Protein AF-J9FHF3-F1 (afdb_monomer_lite)

Secondary structure (DSSP, 8-state):
-HHHHHHHHHHHHHHTS-------SEEEETTEEEE--SS-TT-----PPP-S---PPPPPPHHHHHHHHHHHHHHHHHHT-----------PPPP-PPPTTTT--

Organism: Wuchereria bancrofti (NCBI:txid6293)

Structure (mmCIF, N/CA/C/O backbone):
data_AF-J9FHF3-F1
#
_entry.id   AF-J9FHF3-F1
#
loop_
_atom_site.group_PDB
_atom_site.id
_atom_site.type_symbol
_atom_site.label_atom_id
_atom_site.label_alt_id
_atom_site.label_comp_id
_atom_site.label_asym_id
_atom_site.label_entity_id
_atom_site.label_seq_id
_atom_site.pdbx_PDB_ins_code
_atom_site.Cartn_x
_atom_site.Cartn_y
_atom_site.Cartn_z
_atom_site.occupancy
_atom_site.B_iso_or_equiv
_atom_site.auth_seq_id
_atom_site.auth_comp_id
_atom_site.auth_asym_id
_atom_site.auth_atom_id
_atom_site.pdbx_PDB_model_num
ATOM 1 N N . MET A 1 1 ? -10.011 46.279 -32.238 1.00 61.12 1 MET A N 1
ATOM 2 C CA . MET A 1 1 ? -10.085 46.562 -30.783 1.00 61.12 1 MET A CA 1
ATOM 3 C C . MET A 1 1 ? -11.188 45.794 -30.041 1.00 61.12 1 MET A C 1
ATOM 5 O O . MET A 1 1 ? -10.880 45.240 -28.997 1.00 61.12 1 MET A O 1
ATOM 9 N N . LYS A 1 2 ? -12.427 45.660 -30.559 1.00 65.12 2 LYS A N 1
ATOM 10 C CA . LYS A 1 2 ? -13.526 44.944 -29.857 1.00 65.12 2 LYS A CA 1
ATOM 11 C C . LYS A 1 2 ? -13.188 43.510 -29.389 1.00 65.12 2 LYS A C 1
ATOM 13 O O . LYS A 1 2 ? -13.467 43.185 -28.245 1.00 65.12 2 LYS A O 1
ATOM 18 N N . LYS A 1 3 ? -12.517 42.689 -30.215 1.00 68.44 3 LYS A N 1
ATOM 19 C CA . LYS A 1 3 ? -12.131 41.302 -29.853 1.00 68.44 3 LYS A CA 1
ATOM 20 C C . LYS A 1 3 ? -11.214 41.208 -28.621 1.00 68.44 3 LYS A C 1
ATOM 22 O O . LYS A 1 3 ? -11.363 40.296 -27.819 1.00 68.44 3 LYS A O 1
ATOM 27 N N . MET A 1 4 ? -10.289 42.153 -28.456 1.00 71.12 4 MET A N 1
ATOM 28 C CA . MET A 1 4 ? -9.319 42.146 -27.354 1.00 71.12 4 MET A CA 1
ATOM 29 C C . MET A 1 4 ? -9.985 42.503 -26.019 1.00 71.12 4 MET A C 1
ATOM 31 O O . MET A 1 4 ? -9.705 41.886 -24.999 1.00 71.12 4 MET A O 1
ATOM 35 N N . MET A 1 5 ? -10.948 43.426 -26.047 1.00 67.00 5 MET A N 1
ATOM 36 C CA . MET A 1 5 ? -11.734 43.804 -24.871 1.00 67.00 5 MET A CA 1
ATOM 37 C C . MET A 1 5 ? -12.648 42.661 -24.401 1.00 67.00 5 MET A C 1
ATOM 39 O O . MET A 1 5 ? -12.794 42.450 -23.200 1.00 67.00 5 MET A O 1
ATOM 43 N N . THR A 1 6 ? -13.194 41.864 -25.330 1.00 78.38 6 THR A N 1
ATOM 44 C CA . THR A 1 6 ? -13.942 40.640 -24.997 1.00 78.38 6 THR A CA 1
ATOM 45 C C . THR A 1 6 ? -13.059 39.593 -24.318 1.00 78.38 6 THR A C 1
ATOM 47 O O . THR A 1 6 ? -13.494 39.001 -23.337 1.00 78.38 6 THR A O 1
ATOM 50 N N . LEU A 1 7 ? -11.818 39.395 -24.782 1.00 75.69 7 LEU A N 1
ATOM 51 C CA . LEU A 1 7 ? -10.886 38.435 -24.176 1.00 75.69 7 LEU A CA 1
ATOM 52 C C . LEU A 1 7 ? -10.484 38.845 -22.750 1.00 75.69 7 LEU A C 1
ATOM 54 O O . LEU A 1 7 ? -10.501 38.014 -21.848 1.00 75.69 7 LEU A O 1
ATOM 58 N N . VAL A 1 8 ? -10.193 40.133 -22.529 1.00 75.94 8 VAL A N 1
ATOM 59 C CA . VAL A 1 8 ? -9.889 40.669 -21.190 1.00 75.94 8 VAL A CA 1
ATOM 60 C C . VAL A 1 8 ? -11.088 40.514 -20.256 1.00 75.94 8 VAL A C 1
ATOM 62 O O . VAL A 1 8 ? -10.918 40.095 -19.119 1.00 75.94 8 VAL A O 1
ATOM 65 N N . MET A 1 9 ? -12.307 40.787 -20.732 1.00 74.12 9 MET A N 1
ATOM 66 C CA . MET A 1 9 ? -13.529 40.571 -19.948 1.00 74.12 9 MET A CA 1
ATOM 67 C C . MET A 1 9 ? -13.759 39.090 -19.625 1.00 74.12 9 MET A C 1
ATOM 69 O O . MET A 1 9 ? -14.194 38.792 -18.517 1.00 74.12 9 MET A O 1
ATOM 73 N N . LEU A 1 10 ? -13.453 38.169 -20.548 1.00 67.69 10 LEU A N 1
ATOM 74 C CA . LEU A 1 10 ? -13.550 36.727 -20.300 1.00 67.69 10 LEU A CA 1
ATOM 75 C C . LEU A 1 10 ? -12.553 36.297 -19.211 1.00 67.69 10 LEU A C 1
ATOM 77 O O . LEU A 1 10 ? -12.961 35.700 -18.220 1.00 67.69 10 LEU A O 1
ATOM 81 N N . LEU A 1 11 ? -11.288 36.716 -19.331 1.00 63.66 11 LEU A N 1
ATOM 82 C CA . LEU A 1 11 ? -10.236 36.471 -18.334 1.00 63.66 11 LEU A CA 1
ATOM 83 C C . LEU A 1 11 ? -10.571 37.077 -16.964 1.00 63.66 11 LEU A C 1
ATOM 85 O O . LEU A 1 11 ? -10.331 36.450 -15.935 1.00 63.66 11 LEU A O 1
ATOM 89 N N . LEU A 1 12 ? -11.159 38.277 -16.928 1.00 59.47 12 LEU A N 1
ATOM 90 C CA . LEU A 1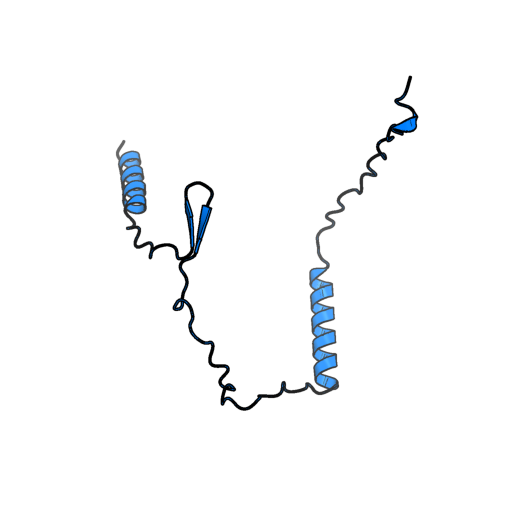 12 ? -11.553 38.924 -15.673 1.00 59.47 12 LEU A CA 1
ATOM 91 C C . LEU A 1 12 ? -12.796 38.279 -15.041 1.00 59.47 12 LEU A C 1
ATOM 93 O O . LEU A 1 12 ? -12.974 38.321 -13.824 1.00 59.47 12 LEU A O 1
ATOM 97 N N . LYS A 1 13 ? -13.678 37.694 -15.859 1.00 58.03 13 LYS A N 1
ATOM 98 C CA . LYS A 1 13 ? -14.835 36.936 -15.373 1.00 58.03 13 LYS A CA 1
ATOM 99 C C . LYS A 1 13 ? -14.401 35.580 -14.817 1.00 58.03 13 LYS A C 1
ATOM 101 O O . LYS A 1 13 ? -14.946 35.163 -13.799 1.00 58.03 13 LYS A O 1
ATOM 106 N N . GLU A 1 14 ? -13.383 34.958 -15.410 1.00 52.59 14 GLU A N 1
ATOM 107 C CA . GLU A 1 14 ? -12.748 33.752 -14.866 1.00 52.59 14 GLU A CA 1
ATOM 108 C C . GLU A 1 14 ? -11.929 34.039 -13.599 1.00 52.59 14 GLU A C 1
ATOM 110 O O . GLU A 1 14 ? -11.987 33.257 -12.653 1.00 52.59 14 GLU A O 1
ATOM 115 N N . SER A 1 15 ? -11.262 35.196 -13.491 1.00 54.00 15 SER A N 1
ATOM 116 C CA . SER A 1 15 ? -10.555 35.574 -12.253 1.00 54.00 15 SER A CA 1
ATOM 117 C C . SER A 1 15 ? -11.493 35.968 -11.106 1.00 54.00 15 SER A C 1
ATOM 119 O O . SER A 1 15 ? -11.116 35.879 -9.937 1.00 54.00 15 SER A O 1
ATOM 121 N N . LYS A 1 16 ? -12.736 36.356 -11.422 1.00 43.47 16 LYS A N 1
ATOM 122 C CA . LYS A 1 16 ? -13.830 36.548 -10.457 1.00 43.47 16 LYS A CA 1
ATOM 123 C C . LYS A 1 16 ? -14.647 35.282 -10.196 1.00 43.47 16 LYS A C 1
ATOM 125 O O . LYS A 1 16 ? -15.699 35.386 -9.558 1.00 43.47 16 LYS A O 1
ATOM 130 N N . ILE A 1 17 ? -14.177 34.098 -10.607 1.00 45.38 17 ILE A N 1
ATOM 131 C CA . ILE A 1 17 ? -14.641 32.854 -9.988 1.00 45.38 17 ILE A CA 1
ATOM 132 C C . ILE A 1 17 ? -14.177 32.913 -8.540 1.00 45.38 17 ILE A C 1
ATOM 134 O O . ILE A 1 17 ? -13.025 32.666 -8.192 1.00 45.38 17 ILE A O 1
ATOM 138 N N . GLN A 1 18 ? -15.126 33.371 -7.733 1.00 43.50 18 GLN A N 1
ATOM 139 C CA . GLN A 1 18 ? -15.113 33.446 -6.295 1.00 43.50 18 GLN A CA 1
ATOM 140 C C . GLN A 1 18 ? -14.335 32.259 -5.752 1.00 43.50 18 GLN A C 1
ATOM 142 O O . GLN A 1 18 ? -14.747 31.105 -5.871 1.00 43.50 18 GLN A O 1
ATOM 147 N N . SER A 1 19 ? -13.190 32.587 -5.162 1.00 46.12 19 SER A N 1
ATOM 148 C CA . SER A 1 19 ? -12.461 31.750 -4.232 1.00 46.12 19 SER A CA 1
ATOM 149 C C . SER A 1 19 ? -13.376 31.453 -3.039 1.00 46.12 19 SER A C 1
ATOM 151 O O . SER A 1 19 ? -13.144 31.913 -1.926 1.00 46.12 19 SER A O 1
ATOM 153 N N . ASN A 1 20 ? -14.387 30.613 -3.252 1.00 43.00 20 ASN A N 1
ATOM 154 C CA . ASN A 1 20 ? -15.032 29.809 -2.224 1.00 43.00 20 ASN A CA 1
ATOM 155 C C . ASN A 1 20 ? -14.082 28.659 -1.851 1.00 43.00 20 ASN A C 1
ATOM 157 O O . ASN A 1 20 ? -14.489 27.507 -1.716 1.00 43.00 20 ASN A O 1
ATOM 161 N N . GLN A 1 21 ? -12.784 28.969 -1.734 1.00 47.75 21 GLN A N 1
ATOM 162 C CA . GLN A 1 21 ? -11.798 28.077 -1.168 1.00 47.75 21 GLN A CA 1
ATOM 163 C C . GLN A 1 21 ? -12.167 27.958 0.302 1.00 47.75 21 GLN A C 1
ATOM 165 O O . GLN A 1 21 ? -11.804 28.795 1.126 1.00 47.75 21 GLN A O 1
ATOM 170 N N . THR A 1 22 ? -12.922 26.909 0.624 1.00 55.81 22 THR A N 1
ATOM 171 C CA . THR A 1 22 ? -12.925 26.330 1.964 1.00 55.81 22 THR A CA 1
ATOM 172 C C . THR A 1 22 ? -11.487 26.381 2.481 1.00 55.81 22 THR A C 1
ATOM 174 O O . THR A 1 22 ? -10.599 25.943 1.736 1.00 55.81 22 THR A O 1
ATOM 177 N N . PRO A 1 23 ? -11.225 26.959 3.670 1.00 56.84 23 PRO A N 1
ATOM 178 C CA . PRO A 1 23 ? -9.865 27.199 4.133 1.00 56.84 23 PRO A CA 1
ATOM 179 C C . PRO A 1 23 ? -9.081 25.899 3.996 1.00 56.84 23 PRO A C 1
ATOM 181 O O . PRO A 1 23 ? -9.477 24.883 4.572 1.00 56.84 23 PRO A O 1
ATOM 184 N N . LYS A 1 24 ? -8.039 25.918 3.152 1.00 58.62 24 LYS A N 1
ATOM 185 C CA . LYS A 1 24 ? -7.179 24.759 2.896 1.00 58.62 24 LYS A CA 1
ATOM 186 C C . LYS A 1 24 ? -6.819 24.156 4.249 1.00 58.62 24 LYS A C 1
ATOM 188 O O . LYS A 1 24 ? -6.191 24.825 5.064 1.00 58.62 24 LYS A O 1
ATOM 193 N N . SER A 1 25 ? -7.250 22.912 4.483 1.00 66.81 25 SER A N 1
ATOM 194 C CA . SER A 1 25 ? -7.044 22.209 5.758 1.00 66.81 25 SER A CA 1
ATOM 195 C C . SER A 1 25 ? -5.578 22.236 6.174 1.00 66.81 25 SER A C 1
ATOM 197 O O . SER A 1 25 ? -5.278 22.292 7.360 1.00 66.81 25 SER A O 1
ATOM 199 N N . ASN A 1 26 ? -4.678 22.229 5.189 1.00 72.19 26 ASN A N 1
ATOM 200 C CA . ASN A 1 26 ? -3.246 22.281 5.391 1.00 72.19 26 ASN A CA 1
ATOM 201 C C . ASN A 1 26 ? -2.643 23.322 4.439 1.00 72.19 26 ASN A C 1
ATOM 203 O O . ASN A 1 26 ? -2.956 23.320 3.244 1.00 72.19 26 ASN A O 1
ATOM 207 N N . TYR A 1 27 ? -1.797 24.214 4.950 1.00 81.62 27 TYR A N 1
ATOM 208 C CA . TYR A 1 27 ? -1.130 25.246 4.151 1.00 81.62 27 TYR A CA 1
ATOM 209 C C . TYR A 1 27 ? 0.268 25.561 4.700 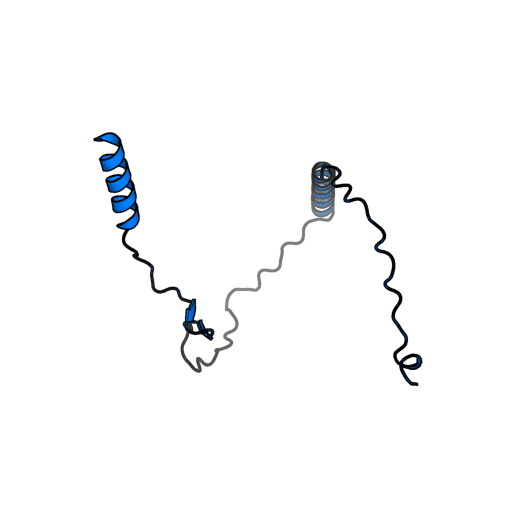1.00 81.62 27 TYR A C 1
ATOM 211 O O . TYR A 1 27 ? 0.578 25.270 5.853 1.00 81.62 27 TYR A O 1
ATOM 219 N N . VAL A 1 28 ? 1.126 26.142 3.858 1.00 79.19 28 VAL A N 1
ATOM 220 C CA . VAL A 1 28 ? 2.496 26.537 4.217 1.00 79.19 28 VAL A CA 1
ATOM 221 C C . VAL A 1 28 ? 2.543 28.055 4.362 1.00 79.19 28 VAL A C 1
ATOM 223 O O . VAL A 1 28 ? 2.170 28.769 3.433 1.00 79.19 28 VAL A O 1
ATOM 226 N N . GLN A 1 29 ? 2.998 28.550 5.512 1.00 81.44 29 GLN A N 1
ATOM 227 C CA . GLN A 1 29 ? 3.166 29.980 5.780 1.00 81.44 29 GLN A CA 1
ATOM 228 C C . GLN A 1 29 ? 4.534 30.218 6.418 1.00 81.44 29 GLN A C 1
ATOM 230 O O . GLN A 1 29 ? 4.897 29.547 7.379 1.00 81.44 29 GLN A O 1
ATOM 235 N N . ASN A 1 30 ? 5.306 31.170 5.884 1.00 85.44 30 ASN A N 1
ATOM 236 C CA . ASN A 1 30 ? 6.632 31.541 6.402 1.00 85.44 30 ASN A CA 1
ATOM 237 C C . ASN A 1 30 ? 7.565 30.330 6.631 1.00 85.44 30 ASN A C 1
ATOM 239 O O . ASN A 1 30 ? 8.227 30.231 7.662 1.00 85.44 30 ASN A O 1
ATOM 243 N N . GLY A 1 31 ? 7.565 29.369 5.699 1.00 83.31 31 GLY A N 1
ATOM 244 C CA . GLY A 1 31 ? 8.382 28.151 5.783 1.00 83.31 31 GLY A CA 1
ATOM 245 C C . GLY A 1 31 ? 7.906 27.107 6.803 1.00 83.31 31 GLY A C 1
ATOM 246 O O . GLY A 1 31 ? 8.574 26.093 6.980 1.00 83.31 31 GLY A O 1
ATOM 247 N N . LYS A 1 32 ? 6.761 27.317 7.465 1.00 81.94 32 LYS A N 1
ATOM 248 C CA . LYS A 1 32 ? 6.168 26.369 8.417 1.00 81.94 32 LYS A CA 1
ATOM 249 C C . LYS A 1 32 ? 4.915 25.733 7.825 1.00 81.94 32 LYS A C 1
ATOM 251 O O . LYS A 1 32 ? 4.078 26.413 7.230 1.00 81.94 32 LYS A O 1
ATOM 256 N N . VAL A 1 33 ? 4.796 24.415 7.977 1.00 81.94 33 VAL A N 1
ATOM 257 C CA . VAL A 1 33 ? 3.620 23.655 7.538 1.00 81.94 33 VAL A CA 1
ATOM 258 C C . VAL A 1 33 ? 2.583 23.672 8.653 1.00 81.94 33 VAL A C 1
ATOM 260 O O . VAL A 1 33 ? 2.864 23.264 9.779 1.00 81.94 33 VAL A O 1
ATOM 263 N N . HIS A 1 34 ? 1.383 24.145 8.337 1.00 80.25 34 HIS A N 1
ATOM 264 C CA . HIS A 1 34 ? 0.251 24.175 9.249 1.00 80.25 34 HIS A CA 1
ATOM 265 C C . HIS A 1 34 ? -0.752 23.100 8.845 1.00 80.25 34 HIS A C 1
ATOM 267 O O . HIS A 1 34 ? -1.180 23.052 7.692 1.00 80.25 34 HIS A O 1
ATOM 273 N N . PHE A 1 35 ? -1.144 22.268 9.807 1.00 79.50 35 PHE A N 1
ATOM 274 C CA . PHE A 1 35 ? -2.204 21.278 9.652 1.00 79.50 35 PHE A CA 1
ATOM 275 C C . PHE A 1 35 ? -3.355 21.637 10.584 1.00 79.50 35 PHE A C 1
ATOM 277 O O . PHE A 1 35 ? -3.154 21.792 11.793 1.00 79.50 35 PHE A O 1
ATOM 284 N N . LYS A 1 36 ? -4.570 21.753 10.049 1.00 76.06 36 LYS A N 1
ATOM 285 C CA . LYS A 1 36 ? -5.771 21.841 10.877 1.00 76.06 36 LYS A CA 1
ATOM 286 C C . LYS A 1 36 ? -6.092 20.438 11.385 1.00 76.06 36 LYS A C 1
ATOM 288 O O . LYS A 1 36 ? -6.428 19.549 10.608 1.00 76.06 36 LYS A O 1
ATOM 293 N N . ARG A 1 37 ? -5.960 20.232 12.696 1.00 73.19 37 ARG A N 1
ATOM 294 C CA . ARG A 1 37 ? -6.334 18.972 13.347 1.00 73.19 37 ARG A CA 1
ATOM 295 C C . ARG A 1 37 ? -7.837 18.734 13.153 1.00 73.19 37 ARG A C 1
ATOM 297 O O . ARG A 1 37 ? -8.626 19.642 13.395 1.00 73.19 37 ARG A O 1
ATOM 304 N N . LEU A 1 38 ? -8.216 17.534 12.706 1.00 73.44 38 LEU A N 1
ATOM 305 C CA . LEU A 1 38 ? -9.623 17.167 12.490 1.00 73.44 38 LEU A CA 1
ATOM 306 C C . LEU A 1 38 ? -10.367 16.798 13.791 1.00 73.44 38 LEU A C 1
ATOM 308 O O . LEU A 1 38 ? -11.588 16.877 13.804 1.00 73.44 38 LEU A O 1
ATOM 312 N N . GLY A 1 39 ? -9.655 16.435 14.866 1.00 70.19 39 GLY A N 1
ATOM 313 C CA . GLY A 1 39 ? -10.223 16.060 16.175 1.00 70.19 39 GLY A CA 1
ATOM 314 C C . GLY A 1 39 ? -9.719 16.920 17.341 1.00 70.19 39 GLY A C 1
ATOM 315 O O . GLY A 1 39 ? -8.845 17.777 17.163 1.00 70.19 39 GLY A O 1
ATOM 316 N N . HIS A 1 40 ? -10.256 16.697 18.542 1.00 75.69 40 HIS A N 1
ATOM 317 C CA . HIS A 1 40 ? -9.893 17.455 19.743 1.00 75.69 40 HIS A CA 1
ATOM 318 C C . HIS A 1 40 ? -8.491 17.079 20.265 1.00 75.69 40 HIS A C 1
ATOM 320 O O . HIS A 1 40 ? -7.910 16.034 19.956 1.00 75.69 40 HIS A O 1
ATOM 326 N N . LEU A 1 41 ? -7.885 17.988 21.033 1.00 66.56 41 LEU A N 1
ATOM 327 C CA . LEU A 1 41 ? -6.645 17.707 21.751 1.00 66.56 41 LEU A CA 1
ATOM 328 C C . LEU A 1 41 ? -6.967 16.764 22.913 1.00 66.56 41 LEU A C 1
ATOM 330 O O . LEU A 1 41 ? -7.791 17.109 23.750 1.00 66.56 41 LEU A O 1
ATOM 334 N N . ASN A 1 42 ? -6.301 15.608 22.954 1.00 64.94 42 ASN A N 1
ATOM 335 C CA . ASN A 1 42 ? -6.504 14.564 23.963 1.00 64.94 42 ASN A CA 1
ATOM 336 C C . ASN A 1 42 ? -7.879 13.884 23.898 1.00 64.94 42 ASN A C 1
ATOM 338 O O . ASN A 1 42 ? -8.419 13.527 24.940 1.00 64.94 42 ASN A O 1
ATOM 342 N N . GLU A 1 43 ? -8.447 13.674 22.702 1.00 66.88 43 GLU A N 1
ATOM 343 C CA . GLU A 1 43 ? -9.471 12.630 22.582 1.00 66.88 43 GLU A CA 1
ATOM 344 C C . GLU A 1 43 ? -8.824 11.326 23.047 1.00 66.88 43 GLU A C 1
ATOM 346 O O . GLU A 1 43 ? -7.913 10.809 22.395 1.00 66.88 43 GLU A O 1
ATOM 351 N N . GLU A 1 44 ? -9.235 10.836 24.215 1.00 66.56 44 GLU A N 1
ATOM 352 C CA . GLU A 1 44 ? -8.977 9.462 24.602 1.00 66.56 44 GLU A CA 1
ATOM 353 C C . GLU A 1 44 ? -9.548 8.618 23.468 1.00 66.56 44 GLU A C 1
ATOM 355 O O . GLU A 1 44 ? -10.760 8.584 23.249 1.00 66.56 44 GLU A O 1
ATOM 360 N N . LEU A 1 45 ? -8.662 8.027 22.664 1.00 66.38 45 LEU A N 1
ATOM 361 C CA . LEU A 1 45 ? -9.058 7.085 21.634 1.00 66.38 45 LEU A CA 1
ATOM 362 C C . LEU A 1 45 ? -9.648 5.900 22.381 1.00 66.38 45 LEU A C 1
ATOM 364 O O . LEU A 1 45 ? -8.935 4.988 22.795 1.00 66.38 45 LEU A O 1
ATOM 368 N N . GLU A 1 46 ? -10.953 5.939 22.620 1.00 66.75 46 GLU A N 1
ATOM 369 C CA . GLU A 1 46 ? -11.657 4.784 23.122 1.00 66.75 46 GLU A CA 1
ATOM 370 C C . GLU A 1 46 ? -11.498 3.705 22.052 1.00 66.75 46 GLU A C 1
ATOM 372 O O . GLU A 1 46 ? -12.134 3.741 20.995 1.00 66.75 46 GLU A O 1
ATOM 377 N N . PHE A 1 47 ? -10.617 2.739 22.314 1.00 70.06 47 PHE A N 1
ATOM 378 C CA . PHE A 1 47 ? -10.468 1.530 21.515 1.00 70.06 47 PHE A CA 1
ATOM 379 C C . PHE A 1 47 ? -11.692 0.643 21.747 1.00 70.06 47 PHE A C 1
ATOM 381 O O . PHE A 1 47 ? -11.608 -0.461 22.289 1.00 70.06 47 PHE A O 1
ATOM 388 N N . ARG A 1 48 ? -12.872 1.133 21.362 1.00 71.88 48 ARG A N 1
ATOM 389 C CA . ARG A 1 48 ? -14.053 0.292 21.271 1.00 71.88 48 ARG A CA 1
ATOM 390 C C . ARG A 1 48 ? -13.750 -0.723 20.188 1.00 71.88 48 ARG A C 1
ATOM 392 O O . ARG A 1 48 ? -13.418 -0.357 19.059 1.00 71.88 48 ARG A O 1
ATOM 399 N N . ARG A 1 49 ? -13.854 -2.011 20.526 1.00 73.81 49 ARG A N 1
ATOM 400 C CA . ARG A 1 49 ? -13.898 -3.039 19.487 1.00 73.81 49 ARG A CA 1
ATOM 401 C C . ARG A 1 49 ? -15.015 -2.628 18.543 1.00 73.81 49 ARG A C 1
ATOM 403 O O . ARG A 1 49 ? -16.144 -2.442 18.992 1.00 73.81 49 ARG A O 1
ATOM 410 N N . ASN A 1 50 ? -14.679 -2.424 17.273 1.00 75.00 50 ASN A N 1
ATOM 411 C CA . ASN A 1 50 ? -15.688 -2.156 16.268 1.00 75.00 50 ASN A CA 1
ATOM 412 C C . ASN A 1 50 ? -16.702 -3.312 16.351 1.00 75.00 50 ASN A C 1
ATOM 414 O O . ASN A 1 50 ? -16.283 -4.462 16.205 1.00 75.00 50 ASN A O 1
ATOM 418 N N . PRO A 1 51 ? -17.988 -3.060 16.661 1.00 76.75 51 PRO A N 1
ATOM 419 C CA . PRO A 1 51 ? -18.964 -4.132 16.839 1.00 76.75 51 PRO A CA 1
ATOM 420 C C . PRO A 1 51 ? -19.253 -4.875 15.530 1.00 76.75 51 PRO A C 1
ATOM 422 O O . PRO A 1 51 ? -19.960 -5.880 15.547 1.00 76.75 51 PRO A O 1
ATOM 425 N N . ILE A 1 52 ? -18.727 -4.389 14.399 1.00 81.31 52 ILE A N 1
ATOM 426 C CA . ILE A 1 52 ? -18.828 -5.054 13.107 1.00 81.31 52 ILE A CA 1
ATOM 427 C C . ILE A 1 52 ? -18.170 -6.440 13.211 1.00 81.31 52 ILE A C 1
ATOM 429 O O . ILE A 1 52 ? -16.976 -6.529 13.516 1.00 81.31 52 ILE A O 1
ATOM 433 N N . PRO A 1 53 ? -18.921 -7.525 12.946 1.00 81.81 53 PRO A N 1
ATOM 434 C CA . PRO A 1 53 ? -18.359 -8.864 12.873 1.00 81.81 53 PRO A CA 1
ATOM 435 C C . PRO A 1 53 ? -17.173 -8.892 11.912 1.00 81.81 53 PRO A C 1
ATOM 437 O O . PRO A 1 53 ? -17.235 -8.309 10.829 1.00 81.81 53 PRO A O 1
ATOM 440 N N . LEU A 1 54 ? -16.096 -9.579 12.295 1.00 82.00 54 LEU A N 1
ATOM 441 C CA . LEU A 1 54 ? -14.932 -9.752 11.434 1.00 82.00 54 LEU A CA 1
ATOM 442 C C . LEU A 1 54 ? -15.367 -10.478 10.153 1.00 82.00 54 LEU A C 1
ATOM 444 O O . LEU A 1 54 ? -15.569 -11.692 10.158 1.00 82.00 54 LEU A O 1
ATOM 448 N N . GLN A 1 55 ? -15.530 -9.739 9.056 1.00 84.94 55 GLN A N 1
ATOM 449 C CA . GLN A 1 55 ? -15.775 -10.340 7.754 1.00 84.94 55 GLN A CA 1
ATOM 450 C C . GLN A 1 55 ? -14.454 -10.930 7.269 1.00 84.94 55 GLN A C 1
ATOM 452 O O . GLN A 1 55 ? -13.544 -10.207 6.863 1.00 84.94 55 GLN A O 1
ATOM 457 N N . LEU A 1 56 ? -14.328 -12.253 7.361 1.00 85.31 56 LEU A N 1
ATOM 458 C CA . LEU A 1 56 ? -13.170 -12.946 6.816 1.00 85.31 56 LEU A CA 1
ATOM 459 C C . LEU A 1 56 ? -13.143 -12.763 5.290 1.00 85.31 56 LEU A C 1
ATOM 461 O O . LEU A 1 56 ? -14.200 -12.816 4.650 1.00 85.31 56 LEU A O 1
ATOM 465 N N . PRO A 1 57 ? -11.959 -12.563 4.688 1.00 87.25 57 PRO A N 1
ATOM 466 C CA . PRO A 1 57 ? -11.849 -12.534 3.240 1.00 87.25 57 PRO A CA 1
ATOM 467 C C . PRO A 1 57 ? -12.352 -13.863 2.669 1.00 87.25 57 PRO A C 1
ATOM 469 O O . PRO A 1 57 ? -12.042 -14.941 3.178 1.00 87.25 57 PRO A O 1
ATOM 472 N N . THR A 1 58 ? -13.151 -13.789 1.605 1.00 88.88 58 THR A N 1
ATOM 473 C CA . THR A 1 58 ? -13.591 -14.989 0.890 1.00 88.88 58 THR A CA 1
ATOM 474 C C . THR A 1 58 ? -12.410 -15.544 0.104 1.00 88.88 58 THR A C 1
ATOM 476 O O . THR A 1 58 ? -11.870 -14.870 -0.774 1.00 88.88 58 THR A O 1
ATOM 479 N N . PHE A 1 59 ? -11.997 -16.769 0.422 1.00 90.31 59 PHE A N 1
ATOM 480 C CA . PHE A 1 59 ? -10.951 -17.446 -0.332 1.00 90.31 59 PHE A CA 1
ATOM 481 C C . PHE A 1 59 ? -11.492 -17.886 -1.690 1.00 90.31 59 PHE A C 1
ATOM 483 O O . PHE A 1 59 ? -12.527 -18.545 -1.775 1.00 90.31 59 PHE A O 1
ATOM 490 N N . LEU A 1 60 ? -10.766 -17.534 -2.750 1.00 90.75 60 LEU A N 1
ATOM 491 C CA . LEU A 1 60 ? -11.019 -18.076 -4.078 1.00 90.75 60 LEU A CA 1
ATOM 492 C C . LEU A 1 60 ? -10.699 -19.570 -4.089 1.00 90.75 60 LEU A C 1
ATOM 494 O O . LEU A 1 60 ? -9.727 -20.018 -3.471 1.00 90.75 60 LEU A O 1
ATOM 498 N N . SER A 1 61 ? -11.470 -20.340 -4.848 1.00 95.31 61 SER A N 1
ATOM 499 C CA . SER A 1 61 ? -11.088 -21.714 -5.153 1.00 95.31 61 SER A CA 1
ATOM 500 C C . SER A 1 61 ? -9.762 -21.735 -5.925 1.00 95.31 61 SER A C 1
ATOM 502 O O . SER A 1 61 ? -9.418 -20.799 -6.652 1.00 95.31 61 SER A O 1
ATOM 504 N N . LYS A 1 62 ? -9.014 -22.842 -5.834 1.00 95.12 62 LYS A N 1
ATOM 505 C CA . LYS A 1 62 ? -7.754 -23.018 -6.582 1.00 95.12 62 LYS A CA 1
ATOM 506 C C . LYS A 1 62 ? -7.932 -22.755 -8.084 1.00 95.12 62 LYS A C 1
ATOM 508 O O . LYS A 1 62 ? -7.051 -22.181 -8.715 1.00 95.12 62 LYS A O 1
ATOM 513 N N . LYS A 1 63 ? -9.076 -23.154 -8.650 1.00 96.38 63 LYS A N 1
ATOM 514 C CA . LYS A 1 63 ? -9.405 -22.949 -10.066 1.00 96.38 63 LYS A CA 1
ATOM 515 C C . LYS A 1 63 ? -9.553 -21.462 -10.408 1.00 96.38 63 LYS A C 1
ATOM 517 O O . LYS A 1 63 ? -8.981 -21.014 -11.396 1.00 96.38 63 LYS A O 1
ATOM 522 N N . GLU A 1 64 ? -10.276 -20.702 -9.589 1.00 95.56 64 GLU A N 1
ATOM 523 C CA . GLU A 1 64 ? -10.467 -19.258 -9.792 1.00 95.56 64 GLU A CA 1
ATOM 524 C C . GLU A 1 64 ? -9.164 -18.482 -9.623 1.00 95.56 64 GLU A C 1
ATOM 526 O O . GLU A 1 64 ? -8.865 -17.604 -10.431 1.00 95.56 64 GLU A O 1
ATOM 531 N N . LEU A 1 65 ? -8.362 -18.830 -8.611 1.00 95.69 65 LEU A N 1
ATOM 532 C CA . LEU A 1 65 ? -7.062 -18.204 -8.386 1.00 95.69 65 LEU A CA 1
ATOM 533 C C . LEU A 1 65 ? -6.140 -18.386 -9.601 1.00 95.69 65 LEU A C 1
ATOM 535 O O . LEU A 1 65 ? -5.546 -17.419 -10.070 1.00 95.69 65 LEU A O 1
ATOM 539 N N . LEU A 1 66 ? -6.058 -19.608 -10.139 1.00 95.81 66 LEU A N 1
ATOM 540 C CA . LEU A 1 66 ? -5.241 -19.894 -11.321 1.00 95.81 66 LEU A CA 1
ATOM 541 C C . LEU A 1 66 ? -5.753 -19.171 -12.575 1.00 95.81 66 LEU A C 1
ATOM 543 O O . LEU A 1 66 ? -4.933 -18.660 -13.335 1.00 95.81 66 LEU A O 1
ATOM 547 N N . SER A 1 67 ? -7.076 -19.067 -12.768 1.00 95.81 67 SER A N 1
ATOM 548 C CA . SER A 1 67 ? -7.655 -18.277 -13.869 1.00 95.81 67 SER A CA 1
ATOM 549 C C . SER A 1 67 ? -7.220 -16.817 -13.776 1.00 95.81 67 SER A C 1
ATOM 551 O O . SER A 1 67 ? -6.623 -16.297 -14.717 1.00 95.81 67 SER A O 1
ATOM 553 N N . ARG A 1 68 ? -7.401 -16.188 -12.607 1.00 94.50 68 ARG A N 1
ATOM 554 C CA . ARG A 1 68 ? -7.033 -14.780 -12.395 1.00 94.50 68 ARG A CA 1
ATOM 555 C C . ARG A 1 68 ? -5.540 -14.526 -12.576 1.00 94.50 68 ARG A C 1
ATOM 557 O O . ARG A 1 68 ? -5.167 -13.545 -13.208 1.00 94.50 68 ARG A O 1
ATOM 564 N N . LEU A 1 69 ? -4.686 -15.420 -12.073 1.00 93.75 69 LEU A N 1
ATOM 565 C CA . LEU A 1 69 ? -3.238 -15.324 -12.280 1.00 93.75 69 LEU A CA 1
ATOM 566 C C . LEU A 1 69 ? -2.870 -15.445 -13.764 1.00 93.75 69 LEU A C 1
ATOM 568 O O . LEU A 1 69 ? -2.009 -14.713 -14.249 1.00 93.75 69 LEU A O 1
ATOM 572 N N . SER A 1 70 ? -3.528 -16.341 -14.505 1.00 92.62 70 SER A N 1
ATOM 573 C CA . SER A 1 70 ? -3.290 -16.484 -15.943 1.00 92.62 70 SER A CA 1
ATOM 574 C C . SER A 1 70 ? -3.743 -15.253 -16.738 1.00 92.62 70 SER A C 1
ATOM 576 O O . SER A 1 70 ? -3.018 -14.805 -17.626 1.00 92.62 70 SER A O 1
ATOM 578 N N . GLU A 1 71 ? -4.884 -14.660 -16.376 1.00 92.81 71 GLU A N 1
ATOM 579 C CA . GLU A 1 71 ? -5.412 -13.426 -16.968 1.00 92.81 71 GLU A CA 1
ATOM 580 C C . GLU A 1 71 ? -4.487 -12.238 -16.693 1.00 92.81 71 GLU A C 1
ATOM 582 O O . GLU A 1 71 ? -4.149 -11.498 -17.617 1.00 92.81 71 GLU A O 1
ATOM 587 N N . GLN A 1 72 ? -4.011 -12.097 -15.453 1.00 90.06 72 GLN A N 1
ATOM 588 C CA . GLN A 1 72 ? -3.069 -11.047 -15.069 1.00 90.06 72 GLN A CA 1
ATOM 589 C C . GLN A 1 72 ? -1.745 -11.183 -15.829 1.00 90.06 72 GLN A C 1
ATOM 591 O O . GLN A 1 72 ? -1.237 -10.205 -16.372 1.00 90.06 72 GLN A O 1
ATOM 596 N N . ASN A 1 73 ? -1.214 -12.401 -15.951 1.00 89.00 73 ASN A N 1
ATOM 597 C CA . ASN A 1 73 ? -0.012 -12.650 -16.747 1.00 89.00 73 ASN A CA 1
ATOM 598 C C . ASN A 1 73 ? -0.233 -12.336 -18.234 1.00 89.00 73 ASN A C 1
ATOM 600 O O . ASN A 1 73 ? 0.657 -11.795 -18.889 1.00 89.00 73 ASN A O 1
ATOM 604 N N . ALA A 1 74 ? -1.413 -12.642 -18.777 1.00 86.75 74 ALA A N 1
ATOM 605 C CA . ALA A 1 74 ? -1.760 -12.290 -20.150 1.00 86.75 74 ALA A CA 1
ATOM 606 C C . ALA A 1 74 ? -1.883 -10.768 -20.350 1.00 86.75 74 ALA A C 1
ATOM 608 O O . ALA A 1 74 ? -1.507 -10.268 -21.409 1.00 86.75 74 ALA A O 1
ATOM 609 N N . GLN A 1 75 ? -2.376 -10.029 -19.352 1.00 85.31 75 GLN A N 1
ATOM 610 C CA . GLN A 1 75 ? -2.416 -8.563 -19.370 1.00 85.31 75 GLN A CA 1
ATOM 611 C C . GLN A 1 75 ? -1.016 -7.951 -19.276 1.00 85.31 75 GLN A C 1
ATOM 613 O O . GLN A 1 75 ? -0.697 -7.077 -20.079 1.00 85.31 75 GLN A O 1
ATOM 618 N N . ASN A 1 76 ? -0.164 -8.448 -18.377 1.00 79.62 76 ASN A N 1
ATOM 619 C CA . ASN A 1 76 ? 1.213 -7.970 -18.226 1.00 79.62 76 ASN A CA 1
ATOM 620 C C . ASN A 1 76 ? 2.011 -8.149 -19.525 1.00 79.62 76 ASN A C 1
ATOM 622 O O . ASN A 1 76 ? 2.642 -7.207 -19.988 1.00 79.62 76 ASN A O 1
ATOM 626 N N . LYS A 1 77 ? 1.875 -9.302 -20.195 1.00 73.06 77 LYS A N 1
ATOM 627 C CA . LYS A 1 77 ? 2.494 -9.532 -21.514 1.00 73.06 77 LYS A CA 1
ATOM 628 C C . LYS A 1 77 ? 2.016 -8.563 -22.599 1.00 73.06 77 LYS A C 1
ATOM 630 O O . LYS A 1 77 ? 2.750 -8.298 -23.541 1.00 73.06 77 LYS A O 1
ATOM 635 N N . ARG A 1 78 ? 0.783 -8.046 -22.507 1.00 69.31 78 ARG A N 1
ATOM 636 C CA . ARG A 1 78 ? 0.295 -7.000 -23.428 1.00 69.31 78 ARG A CA 1
ATOM 637 C C . ARG A 1 78 ? 0.852 -5.622 -23.075 1.00 69.31 78 ARG A C 1
ATOM 639 O O . ARG A 1 78 ? 1.009 -4.801 -23.969 1.00 69.31 78 ARG A O 1
ATOM 646 N N . GLN A 1 79 ? 1.122 -5.369 -21.796 1.00 63.38 79 GLN A N 1
ATOM 647 C CA . GLN A 1 79 ? 1.694 -4.110 -21.312 1.00 63.38 79 GLN A CA 1
ATOM 648 C C . GLN A 1 79 ? 3.214 -4.030 -21.497 1.00 63.38 79 GLN A C 1
ATOM 650 O O . GLN A 1 79 ? 3.739 -2.926 -21.566 1.00 63.38 79 GLN A O 1
ATOM 655 N N . GLU A 1 80 ? 3.907 -5.161 -21.666 1.00 59.28 80 GLU A N 1
ATOM 656 C CA . GLU A 1 80 ? 5.332 -5.214 -22.035 1.00 59.28 80 GLU A CA 1
ATOM 657 C C . GLU A 1 80 ? 5.643 -4.664 -23.442 1.00 59.28 80 GLU A C 1
ATOM 659 O O . GLU A 1 80 ? 6.808 -4.597 -23.816 1.00 59.28 80 GLU A O 1
ATOM 664 N N . GLN A 1 81 ? 4.662 -4.126 -24.181 1.00 54.84 81 GLN A N 1
ATOM 665 C CA . GLN A 1 81 ? 4.943 -3.044 -25.139 1.00 54.84 81 GLN A CA 1
ATOM 666 C C . GLN A 1 81 ? 5.238 -1.730 -24.393 1.00 54.84 81 GLN A C 1
ATOM 668 O O . GLN A 1 81 ? 4.631 -0.688 -24.643 1.00 54.84 81 GLN A O 1
ATOM 673 N N . ILE A 1 82 ? 6.183 -1.774 -23.457 1.00 58.72 82 ILE A N 1
ATOM 674 C CA . ILE A 1 82 ? 6.933 -0.585 -23.086 1.00 58.72 82 ILE A CA 1
ATOM 675 C C . ILE A 1 82 ? 7.777 -0.323 -24.337 1.00 58.72 82 ILE A C 1
ATOM 677 O O . ILE A 1 82 ? 8.527 -1.221 -24.722 1.00 58.72 82 ILE A O 1
ATOM 681 N N . PRO A 1 83 ? 7.611 0.809 -25.051 1.00 57.78 83 PRO A N 1
ATOM 682 C CA . PRO A 1 83 ? 8.500 1.110 -26.166 1.00 57.78 83 PRO A CA 1
ATOM 683 C C . PRO A 1 83 ? 9.925 0.998 -25.640 1.00 57.78 83 PRO A C 1
ATOM 685 O O . PRO A 1 83 ? 10.150 1.403 -24.498 1.00 57.78 83 PRO A O 1
ATOM 688 N N . ASP A 1 84 ? 10.833 0.426 -26.435 1.00 60.75 84 ASP A N 1
ATOM 689 C CA . ASP A 1 84 ? 12.269 0.374 -26.165 1.00 60.75 84 ASP A CA 1
ATOM 690 C C . ASP A 1 84 ? 12.784 1.797 -25.890 1.00 60.75 84 ASP A C 1
ATOM 692 O O . ASP A 1 84 ? 13.416 2.444 -26.720 1.00 60.75 84 ASP A O 1
ATOM 696 N N . ASN A 1 85 ? 12.548 2.302 -24.682 1.00 58.69 85 ASN A N 1
ATOM 697 C CA . ASN A 1 85 ? 13.353 3.313 -24.046 1.00 58.69 85 ASN A CA 1
ATOM 698 C C . ASN A 1 85 ? 14.611 2.561 -23.627 1.00 58.69 85 ASN A C 1
ATOM 700 O O . ASN A 1 85 ? 14.881 2.374 -22.441 1.00 58.69 85 ASN A O 1
ATOM 704 N N . ALA A 1 86 ? 15.348 2.085 -24.633 1.00 60.50 86 ALA A N 1
ATOM 705 C CA . ALA A 1 86 ? 16.750 1.765 -24.544 1.00 60.50 86 ALA A CA 1
ATOM 706 C C . ALA A 1 86 ? 17.448 3.083 -24.200 1.00 60.50 86 ALA A C 1
ATOM 708 O O . ALA A 1 86 ? 18.021 3.758 -25.051 1.00 60.50 86 ALA A O 1
ATOM 709 N N . ALA A 1 87 ? 17.306 3.511 -22.946 1.00 66.12 87 ALA A N 1
ATOM 710 C CA . ALA A 1 87 ? 18.254 4.413 -22.348 1.00 66.12 87 ALA A CA 1
ATOM 711 C C . ALA A 1 87 ? 19.571 3.649 -22.424 1.00 66.12 87 ALA A C 1
ATOM 713 O O . ALA A 1 87 ? 19.753 2.645 -21.736 1.00 66.12 87 ALA A O 1
ATOM 714 N N . GLU A 1 88 ? 20.414 4.056 -23.366 1.00 74.12 88 GLU A N 1
ATOM 715 C CA . GLU A 1 88 ? 21.789 3.605 -23.455 1.00 74.12 88 GLU A CA 1
ATOM 716 C C . GLU A 1 88 ? 22.380 3.705 -22.047 1.00 74.12 88 GLU A C 1
ATOM 718 O O . GLU A 1 88 ? 22.402 4.782 -21.444 1.00 74.12 88 GLU A O 1
ATOM 723 N N . ILE A 1 89 ? 22.758 2.561 -21.476 1.00 72.94 89 ILE A N 1
ATOM 724 C CA . ILE A 1 89 ? 23.500 2.542 -20.223 1.00 72.94 89 ILE A CA 1
ATOM 725 C C . ILE A 1 89 ? 24.880 3.066 -20.596 1.00 72.94 89 ILE A C 1
ATOM 727 O O . ILE A 1 89 ? 25.719 2.331 -21.106 1.00 72.94 89 ILE A O 1
ATOM 731 N N . VAL A 1 90 ? 25.075 4.371 -20.430 1.00 75.50 90 VAL A N 1
ATOM 732 C CA . VAL A 1 90 ? 26.400 4.966 -20.520 1.00 75.50 90 VAL A CA 1
ATOM 733 C C . VAL A 1 90 ? 27.107 4.590 -19.230 1.00 75.50 90 VAL A C 1
ATOM 735 O O . VAL A 1 90 ? 26.729 5.068 -18.158 1.00 75.50 90 VAL A O 1
ATOM 738 N N . ASP A 1 91 ? 28.114 3.727 -19.332 1.00 76.12 91 ASP A N 1
ATOM 739 C CA . ASP A 1 91 ? 29.044 3.488 -18.235 1.00 76.12 91 ASP A CA 1
ATOM 740 C C . ASP A 1 91 ? 29.711 4.827 -17.902 1.00 76.12 91 ASP A C 1
ATOM 742 O O . ASP A 1 91 ? 30.558 5.341 -18.639 1.00 76.12 91 ASP A O 1
ATOM 746 N N . VAL A 1 92 ? 29.271 5.452 -16.812 1.00 78.75 92 VAL A N 1
ATOM 747 C CA . VAL A 1 92 ? 29.932 6.644 -16.293 1.00 78.75 92 VAL A CA 1
ATOM 748 C C . VAL A 1 92 ? 31.288 6.180 -15.783 1.00 78.75 92 VAL A C 1
ATOM 750 O O . VAL A 1 92 ? 31.346 5.335 -14.892 1.00 78.75 92 VAL A O 1
ATOM 753 N N . ALA A 1 93 ? 32.368 6.716 -16.355 1.00 77.62 93 ALA A N 1
ATOM 754 C CA . ALA A 1 93 ? 33.714 6.434 -15.878 1.00 77.62 93 ALA A CA 1
ATOM 755 C C . ALA A 1 93 ? 33.778 6.692 -14.367 1.00 77.62 93 ALA A C 1
ATOM 757 O O . ALA A 1 93 ? 33.413 7.777 -13.903 1.00 77.62 93 ALA A O 1
ATOM 758 N N . GLU A 1 94 ? 34.209 5.683 -13.610 1.00 76.44 94 GLU A N 1
ATOM 759 C CA . GLU A 1 94 ? 34.394 5.804 -12.170 1.00 76.44 94 GLU A CA 1
ATOM 760 C C . GLU A 1 94 ? 35.346 6.971 -11.904 1.00 76.44 94 GLU A C 1
ATOM 762 O O . GLU A 1 94 ? 36.461 7.028 -12.426 1.00 76.44 94 GLU A O 1
ATOM 767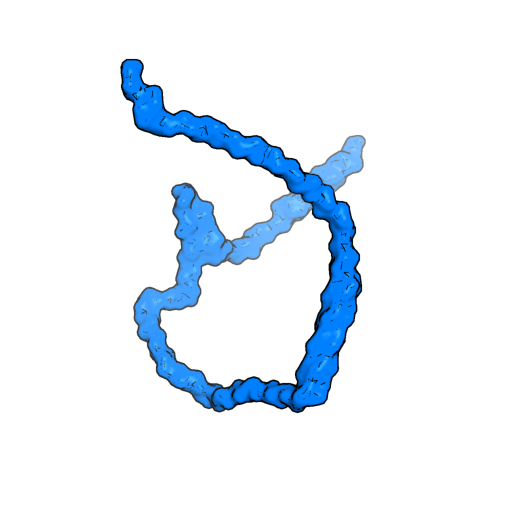 N N . GLN A 1 95 ? 34.880 7.956 -11.139 1.00 78.00 95 GLN A N 1
ATOM 768 C CA . GLN A 1 95 ? 35.708 9.094 -10.789 1.00 78.00 95 GLN A CA 1
ATOM 769 C C . GLN A 1 95 ? 36.846 8.588 -9.9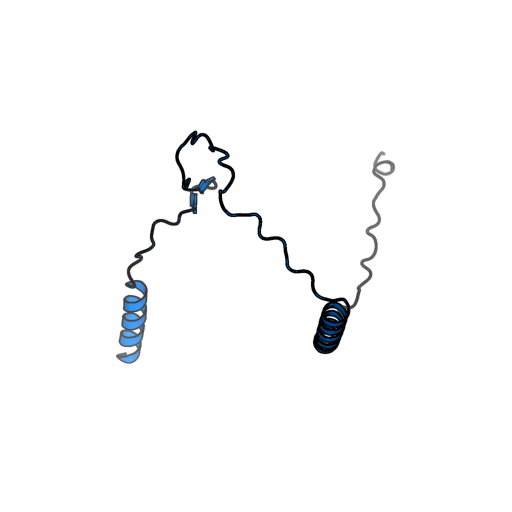00 1.00 78.00 95 GLN A C 1
ATOM 771 O O . GLN A 1 95 ? 36.597 8.045 -8.826 1.00 78.00 95 GLN A O 1
ATOM 776 N N . GLU A 1 96 ? 38.087 8.751 -10.356 1.00 78.62 96 GLU A N 1
ATOM 777 C CA . GLU A 1 96 ? 39.279 8.373 -9.599 1.00 78.62 96 GLU A CA 1
ATOM 778 C C . GLU A 1 96 ? 39.306 9.201 -8.302 1.00 78.62 96 GLU A C 1
ATOM 780 O O . GLU A 1 96 ? 39.589 10.405 -8.297 1.00 78.62 96 GLU A O 1
ATOM 785 N N . TYR A 1 97 ? 38.909 8.585 -7.188 1.00 76.81 97 TYR A N 1
ATOM 786 C CA . TYR A 1 97 ? 38.972 9.229 -5.887 1.00 76.81 97 TYR A CA 1
ATOM 787 C C . TYR A 1 97 ? 40.441 9.358 -5.504 1.00 76.81 97 TYR A C 1
ATOM 789 O O . TYR A 1 97 ? 41.135 8.356 -5.344 1.00 76.81 97 TYR A O 1
ATOM 797 N N . LYS A 1 98 ? 40.913 10.594 -5.312 1.00 78.00 98 LYS A N 1
ATOM 798 C CA . LYS A 1 98 ? 42.171 10.807 -4.600 1.00 78.00 98 LYS A CA 1
ATOM 799 C C . LYS A 1 98 ? 42.001 10.242 -3.198 1.00 78.00 98 LYS A C 1
ATOM 801 O O . LYS A 1 98 ? 41.140 10.722 -2.455 1.00 78.00 98 LYS A O 1
ATOM 806 N N . ASP A 1 99 ? 42.797 9.236 -2.851 1.00 78.44 99 ASP A N 1
ATOM 807 C CA . ASP A 1 99 ? 42.888 8.794 -1.468 1.00 78.44 99 ASP A CA 1
ATOM 808 C C . ASP A 1 99 ? 43.303 10.014 -0.635 1.00 78.44 99 ASP A C 1
ATOM 810 O O . ASP A 1 99 ? 44.269 10.715 -0.945 1.00 78.44 99 ASP A O 1
ATOM 814 N N . TYR A 1 100 ? 42.548 10.311 0.419 1.00 78.44 100 TYR A N 1
ATOM 815 C CA . TYR A 1 100 ? 42.881 11.405 1.329 1.00 78.44 100 TYR A CA 1
ATOM 816 C C . TYR A 1 100 ? 44.236 11.169 2.018 1.00 78.44 100 TYR A C 1
ATOM 818 O O . TYR A 1 100 ? 44.816 12.113 2.554 1.00 78.44 100 TYR A O 1
ATOM 826 N N . LYS A 1 101 ? 44.756 9.933 1.991 1.00 78.81 101 LYS A N 1
ATOM 827 C CA . LYS A 1 101 ? 46.112 9.597 2.441 1.00 78.81 101 LYS A CA 1
ATOM 828 C C . LYS A 1 101 ? 47.215 10.135 1.529 1.00 78.81 101 LYS A C 1
ATOM 830 O O . LYS A 1 101 ? 48.295 10.423 2.033 1.00 78.81 101 LYS A O 1
ATOM 835 N N . ASP A 1 102 ? 46.938 10.334 0.243 1.00 78.06 102 ASP A N 1
ATOM 836 C CA . ASP A 1 102 ? 47.909 10.870 -0.721 1.00 78.06 102 ASP A CA 1
ATOM 837 C C . ASP A 1 102 ? 47.951 12.409 -0.715 1.00 78.06 102 ASP A C 1
ATOM 839 O O . ASP A 1 102 ? 48.834 13.020 -1.313 1.00 78.06 102 ASP A O 1
ATOM 843 N N . ALA A 1 103 ? 47.001 13.062 -0.037 1.00 70.31 103 ALA A N 1
ATOM 844 C CA . ALA A 1 103 ? 46.896 1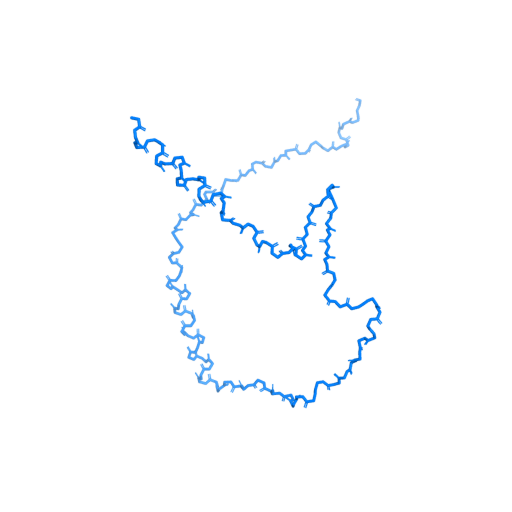4.521 0.034 1.00 70.31 103 ALA A CA 1
ATOM 845 C C . ALA A 1 103 ? 47.766 15.158 1.137 1.00 70.31 103 ALA A C 1
ATOM 847 O O . ALA A 1 103 ? 47.619 16.348 1.416 1.00 70.31 103 ALA A O 1
ATOM 848 N N . VAL A 1 104 ? 48.650 14.386 1.776 1.00 68.81 104 VAL A N 1
ATOM 849 C CA . VAL A 1 104 ? 49.509 14.866 2.864 1.00 68.81 104 VAL A CA 1
ATOM 850 C C . VAL A 1 104 ? 50.967 14.892 2.412 1.00 68.81 104 VAL A C 1
ATOM 852 O O . VAL A 1 104 ? 51.696 13.936 2.652 1.00 68.81 104 VAL A O 1
ATOM 855 N N . TYR A 1 105 ? 51.381 16.005 1.798 1.00 59.81 105 TYR A N 1
ATOM 856 C CA . TYR A 1 105 ? 52.746 16.543 1.869 1.00 59.81 105 TYR A CA 1
ATOM 857 C C . TYR A 1 105 ? 52.714 18.069 1.778 1.00 59.81 105 TYR A C 1
ATOM 859 O O . TYR A 1 105 ? 52.062 18.592 0.846 1.00 59.81 105 TYR A O 1
#

Foldseek 3Di:
DVVVVVVVVVVVVVVPPDCPPPPDQWDADPNDIDHNDPDDDPPPPPPDPPPPPPDDDDDDDPVVVVVVVVVVVVVVVVVVPPPPPPPPPDPDPDDPDDDVVVVDD

pLDDT: mean 73.57, std 13.12, range [43.0, 96.38]

Radius of gyration: 30.88 Å; chains: 1;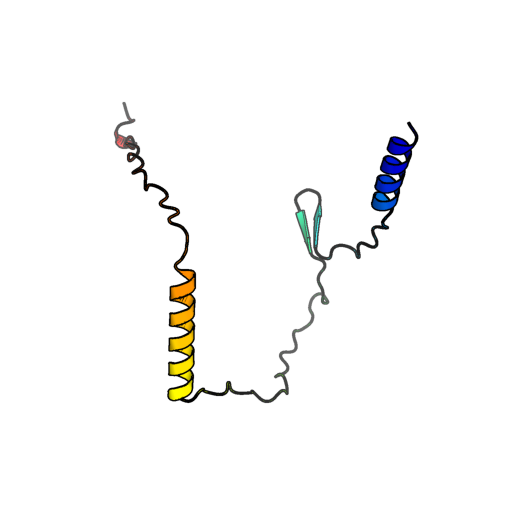 bounding box: 72×70×55 Å

Sequence (105 aa):
MKKMMTLVMLLLKESKIQSNQTPKSNYVQNGKVHFKRLGHLNEELEFRRNPIPLQLPTFLSKKELLSRLSEQNAQNKRQEQIPDNAAEIVDVAEQEYKDYKDAVY